Protein AF-A0A3D5S3V0-F1 (afdb_monomer_lite)

Sequence (157 aa):
MKKYLLTIAALLAISLCFAQDGQFQIEKKGIFKKTIIKSCGFELSHQQFIEFISNDPLMDNYTKPLAGIFITNSLLNATGTVLSTWPLWQLQFDKEPNLNLTYVGVGIVVTSIVLNKIFINKAVKAARYYNNGYQEPQKVGLQLQPASSGVGIALVF

Foldseek 3Di:
DVVVVVVVVVVVVVVVLVVPDQAWDWAQDDPVRDTFIDRSPDTDDLVRLLVVLVVPPLLPVLNVVLVVLVVLLVVLLVQLVCQLCVQVVCVVVVHHRDVVSNVVSVVSNVVSVVSVVVSSVSSVQSSVCVNVVNDRPQPQDFDFDQDPVGTDTDGDD

Structure (mmCIF, N/CA/C/O backbone):
data_AF-A0A3D5S3V0-F1
#
_entry.id   AF-A0A3D5S3V0-F1
#
loop_
_atom_site.group_PDB
_atom_site.id
_atom_site.type_symbol
_atom_site.label_atom_id
_atom_site.label_alt_id
_atom_site.label_comp_id
_atom_site.label_asym_id
_atom_site.label_entity_id
_atom_site.label_seq_id
_atom_site.pdbx_PDB_ins_code
_atom_site.Cartn_x
_atom_site.Cartn_y
_atom_site.Cartn_z
_atom_site.occupancy
_atom_site.B_iso_or_equiv
_atom_site.auth_seq_id
_atom_site.auth_comp_id
_atom_site.auth_asym_id
_atom_site.auth_atom_id
_atom_site.pdbx_PDB_model_num
ATOM 1 N N . MET A 1 1 ? 23.157 -13.387 38.321 1.00 51.06 1 MET A N 1
ATOM 2 C CA . MET A 1 1 ? 21.806 -12.811 38.533 1.00 51.06 1 MET A CA 1
ATOM 3 C C . MET A 1 1 ? 21.425 -11.725 37.520 1.00 51.06 1 MET A C 1
ATOM 5 O O . MET A 1 1 ? 20.361 -11.843 36.936 1.00 51.06 1 MET A O 1
ATOM 9 N N . LYS A 1 2 ? 22.279 -10.733 37.208 1.00 51.06 2 LYS A N 1
ATOM 10 C CA . LYS A 1 2 ? 21.950 -9.650 36.245 1.00 51.06 2 LYS A CA 1
ATOM 11 C C . LYS A 1 2 ? 21.548 -10.098 34.821 1.00 51.06 2 LYS A C 1
ATOM 13 O O . LYS A 1 2 ? 20.742 -9.427 34.194 1.00 51.06 2 LYS A O 1
ATOM 18 N N . LYS A 1 3 ? 22.061 -11.232 34.317 1.00 53.19 3 LYS A N 1
ATOM 19 C CA . LYS A 1 3 ? 21.764 -11.720 32.952 1.00 53.19 3 LYS A CA 1
ATOM 20 C C . LYS A 1 3 ? 20.329 -12.243 32.771 1.00 53.19 3 LYS A C 1
ATOM 22 O O . LYS A 1 3 ? 19.767 -12.055 31.702 1.00 53.19 3 LYS A O 1
ATOM 27 N N . TYR A 1 4 ? 19.735 -12.823 33.817 1.00 58.59 4 TYR A N 1
ATOM 28 C CA . TYR A 1 4 ? 18.353 -13.328 33.793 1.00 58.59 4 TYR A CA 1
ATOM 29 C C . TYR A 1 4 ? 17.319 -12.202 33.917 1.00 58.59 4 TYR A C 1
ATOM 31 O O . TYR A 1 4 ? 16.248 -12.263 33.327 1.00 58.59 4 TYR A O 1
ATOM 39 N N . LEU A 1 5 ? 17.676 -11.127 34.625 1.00 57.09 5 LEU A N 1
ATOM 40 C CA . LEU A 1 5 ? 16.843 -9.930 34.765 1.00 57.09 5 LEU A CA 1
ATOM 41 C C . LEU A 1 5 ? 16.608 -9.237 33.412 1.00 57.09 5 LEU A C 1
ATOM 43 O O . LEU A 1 5 ? 15.515 -8.755 33.141 1.00 57.09 5 LEU A O 1
ATOM 47 N N . LEU A 1 6 ? 17.616 -9.259 32.536 1.00 59.97 6 LEU A N 1
ATOM 48 C CA . LEU A 1 6 ? 17.552 -8.681 31.192 1.00 59.97 6 LEU A CA 1
ATOM 49 C C . LEU A 1 6 ? 16.684 -9.519 30.237 1.00 59.97 6 LEU A C 1
ATOM 51 O O . LEU A 1 6 ? 15.944 -8.964 29.431 1.00 59.97 6 LEU A O 1
ATOM 55 N N . THR A 1 7 ? 16.719 -10.849 30.362 1.00 63.12 7 THR A N 1
ATOM 56 C CA . THR A 1 7 ? 15.885 -11.761 29.557 1.00 63.12 7 THR A CA 1
ATOM 57 C C . THR A 1 7 ? 14.420 -11.712 29.980 1.00 63.12 7 THR A C 1
ATOM 59 O O . THR A 1 7 ? 13.538 -11.684 29.126 1.00 63.12 7 THR A O 1
ATOM 62 N N . ILE A 1 8 ? 14.152 -11.628 31.286 1.00 64.94 8 ILE A N 1
ATOM 63 C CA . ILE A 1 8 ? 12.790 -11.487 31.818 1.00 64.94 8 ILE A CA 1
ATOM 64 C C . ILE A 1 8 ? 12.201 -10.121 31.442 1.00 64.94 8 ILE A C 1
ATOM 66 O O . ILE A 1 8 ? 11.054 -10.063 31.014 1.00 64.94 8 ILE A O 1
ATOM 70 N N . ALA A 1 9 ? 12.986 -9.038 31.512 1.00 60.03 9 ALA A N 1
ATOM 71 C CA . ALA A 1 9 ? 12.546 -7.714 31.070 1.00 60.03 9 ALA A CA 1
ATOM 72 C C . ALA A 1 9 ? 12.237 -7.665 29.562 1.00 60.03 9 ALA A C 1
ATOM 74 O O . ALA A 1 9 ? 11.263 -7.032 29.163 1.00 60.03 9 ALA A O 1
ATOM 75 N N . ALA A 1 10 ? 13.015 -8.367 28.730 1.00 58.97 10 ALA A N 1
ATOM 76 C CA . ALA A 1 10 ? 12.747 -8.473 27.295 1.00 58.97 10 ALA A CA 1
ATOM 77 C C . ALA A 1 10 ? 11.453 -9.254 26.999 1.00 58.97 10 ALA A C 1
ATOM 79 O O . ALA A 1 10 ? 10.654 -8.816 26.175 1.00 58.97 10 ALA A O 1
ATOM 80 N N . LEU A 1 11 ? 11.198 -10.362 27.707 1.00 55.91 11 LEU A N 1
ATOM 81 C CA . LEU A 1 11 ? 9.942 -11.116 27.586 1.00 55.91 11 LEU A CA 1
ATOM 82 C C . LEU A 1 11 ? 8.725 -10.311 28.073 1.00 55.91 11 LEU A C 1
ATOM 84 O O . LEU A 1 11 ? 7.679 -10.328 27.425 1.00 55.91 11 LEU A O 1
ATOM 88 N N . LEU A 1 12 ? 8.872 -9.555 29.166 1.00 57.22 12 LEU A N 1
ATOM 89 C CA . LEU A 1 12 ? 7.823 -8.670 29.680 1.00 57.22 12 LEU A CA 1
ATOM 90 C C . LEU A 1 12 ? 7.521 -7.512 28.720 1.00 57.22 12 LEU A C 1
ATOM 92 O O . LEU A 1 12 ? 6.352 -7.216 28.479 1.00 57.22 12 LEU A O 1
ATOM 96 N N . ALA A 1 13 ? 8.541 -6.907 28.107 1.00 56.47 13 ALA A N 1
ATOM 97 C CA . ALA A 1 13 ? 8.356 -5.850 27.112 1.00 56.47 13 ALA A CA 1
ATOM 98 C C . ALA A 1 13 ? 7.588 -6.338 25.870 1.00 56.47 13 ALA A C 1
ATOM 100 O O . ALA A 1 13 ? 6.739 -5.613 25.353 1.00 56.47 13 ALA A O 1
ATOM 101 N N . ILE A 1 14 ? 7.823 -7.581 25.431 1.00 56.34 14 ILE A N 1
ATOM 102 C CA . ILE A 1 14 ? 7.077 -8.190 24.320 1.00 56.34 14 ILE A CA 1
ATOM 103 C C . ILE A 1 14 ? 5.614 -8.431 24.727 1.00 56.34 14 ILE A C 1
ATOM 105 O O . ILE A 1 14 ? 4.712 -8.113 23.956 1.00 56.34 14 ILE A O 1
ATOM 109 N N . SER A 1 15 ? 5.355 -8.906 25.953 1.00 54.22 15 SER A N 1
ATOM 110 C CA . SER A 1 15 ? 3.985 -9.138 26.446 1.00 54.22 15 SER A CA 1
ATOM 111 C C . SER A 1 15 ? 3.156 -7.856 26.616 1.00 54.22 15 SER A C 1
ATOM 113 O O . SER A 1 15 ? 1.953 -7.869 26.371 1.00 54.22 15 SER A O 1
ATOM 115 N N . LEU A 1 16 ? 3.792 -6.726 26.948 1.00 52.00 16 LEU A N 1
ATOM 116 C CA . LEU A 1 16 ? 3.119 -5.425 27.054 1.00 52.00 16 LEU A CA 1
ATOM 117 C C . LEU A 1 16 ? 2.671 -4.877 25.688 1.00 52.00 16 LEU A C 1
ATOM 119 O O . LEU A 1 16 ? 1.676 -4.162 25.620 1.00 52.00 16 LEU A O 1
ATOM 123 N N . CYS A 1 17 ? 3.340 -5.267 24.598 1.00 49.25 17 CYS A N 1
ATOM 124 C CA . CYS A 1 17 ? 2.925 -4.937 23.231 1.00 49.25 17 CYS A CA 1
ATOM 125 C C . CYS A 1 17 ? 1.641 -5.670 22.804 1.00 49.25 17 CYS A C 1
ATOM 127 O O . CYS A 1 17 ? 0.885 -5.142 21.996 1.00 49.25 17 CYS A O 1
ATOM 129 N N . PHE A 1 18 ? 1.375 -6.853 23.371 1.00 52.94 18 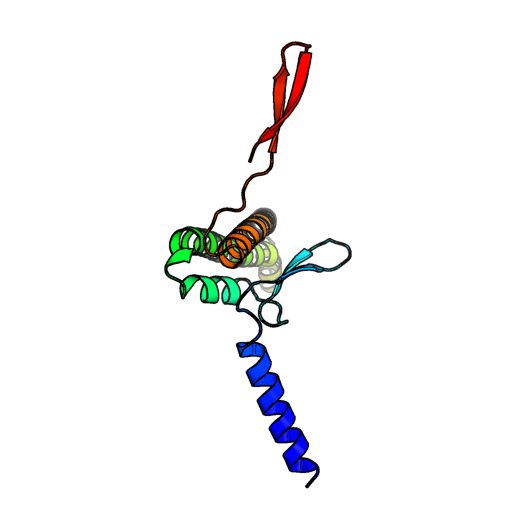PHE A N 1
ATOM 130 C CA . PHE A 1 18 ? 0.116 -7.586 23.178 1.00 52.94 18 PHE A CA 1
ATOM 131 C C . PHE A 1 18 ? -1.017 -7.092 24.095 1.00 52.94 18 PHE A C 1
ATOM 133 O O . PHE A 1 18 ? -2.175 -7.420 23.854 1.00 52.94 18 PHE A O 1
ATOM 140 N N . ALA A 1 19 ? -0.696 -6.315 25.137 1.00 43.59 19 ALA A N 1
ATOM 141 C CA . ALA A 1 19 ? -1.662 -5.764 26.090 1.00 43.59 19 ALA A CA 1
ATOM 142 C C . ALA A 1 19 ? -2.049 -4.301 25.796 1.00 43.59 19 ALA A C 1
ATOM 144 O O . ALA A 1 19 ? -3.116 -3.859 26.217 1.00 43.59 19 ALA A O 1
ATOM 145 N N . GLN A 1 20 ? -1.211 -3.543 25.078 1.00 46.56 20 GLN A N 1
ATOM 146 C CA . GLN A 1 20 ? -1.572 -2.222 24.560 1.00 46.56 20 GLN A CA 1
ATOM 147 C C . GLN A 1 20 ? -2.337 -2.376 23.244 1.00 46.56 20 GLN A C 1
ATOM 149 O O . GLN A 1 20 ? -1.723 -2.520 22.193 1.00 46.56 20 GLN A O 1
ATOM 154 N N . ASP A 1 21 ? -3.666 -2.377 23.373 1.00 53.91 21 ASP A N 1
ATOM 155 C CA . ASP A 1 21 ? -4.707 -2.108 22.375 1.00 53.91 21 ASP A CA 1
ATOM 156 C C . ASP A 1 21 ? -4.320 -2.319 20.906 1.00 53.91 21 ASP A C 1
ATOM 158 O O . ASP A 1 21 ? -3.537 -1.562 20.334 1.00 53.91 21 ASP A O 1
ATOM 162 N N . GLY A 1 22 ? -4.991 -3.266 20.243 1.00 60.97 22 GLY A N 1
ATOM 163 C CA . GLY A 1 22 ? -4.871 -3.538 18.804 1.00 60.97 22 GLY A CA 1
ATOM 164 C C . GLY A 1 22 ? -5.285 -2.385 17.876 1.00 60.97 22 GLY A C 1
ATOM 165 O O . GLY A 1 22 ? -5.588 -2.629 16.715 1.00 60.97 22 GLY A O 1
ATOM 166 N N . GLN A 1 23 ? -5.337 -1.147 18.367 1.00 75.31 23 GLN A N 1
ATOM 167 C CA . GLN A 1 23 ? -5.675 0.049 17.616 1.00 75.31 23 GLN A CA 1
ATOM 168 C C . GLN A 1 23 ? -4.507 0.528 16.747 1.00 75.31 23 GLN A C 1
ATOM 170 O O . GLN A 1 23 ? -3.341 0.572 17.148 1.00 75.31 23 GLN A O 1
ATOM 175 N N . PHE A 1 24 ? -4.843 0.986 15.548 1.00 84.88 24 PHE A N 1
ATOM 176 C CA . PHE A 1 24 ? -3.898 1.598 14.630 1.00 84.88 24 PHE A CA 1
ATOM 177 C C . PHE A 1 24 ? -3.546 3.028 15.042 1.00 84.88 24 PHE A C 1
ATOM 179 O O . PHE A 1 24 ? -4.422 3.837 15.342 1.00 84.88 24 PHE A O 1
ATOM 186 N N . GLN A 1 25 ? -2.277 3.406 14.934 1.00 84.56 25 GLN A N 1
ATOM 187 C CA . GLN A 1 25 ? -1.849 4.799 15.064 1.00 84.56 25 GLN A CA 1
ATOM 188 C C . GLN A 1 25 ? -1.632 5.400 13.674 1.00 84.56 25 GLN A C 1
ATOM 190 O O . GLN A 1 25 ? -0.868 4.874 12.865 1.00 84.56 25 GLN A O 1
ATOM 195 N N . ILE A 1 26 ? -2.314 6.508 13.384 1.00 86.31 26 ILE A N 1
ATOM 196 C CA . ILE A 1 26 ? -2.192 7.220 12.107 1.00 86.31 26 ILE A CA 1
ATOM 197 C C . ILE A 1 26 ? -1.305 8.441 12.328 1.00 86.31 26 ILE A C 1
ATOM 199 O O . ILE A 1 26 ? -1.725 9.419 12.944 1.00 86.31 26 ILE A O 1
ATOM 203 N N . GLU A 1 27 ? -0.092 8.411 11.787 1.00 85.31 27 GLU A N 1
ATOM 204 C CA . GLU A 1 27 ? 0.867 9.509 11.910 1.00 85.31 27 GLU A CA 1
ATOM 205 C C . GLU A 1 27 ? 1.157 10.152 10.552 1.00 85.31 27 GLU A C 1
ATOM 207 O O . GLU A 1 27 ? 1.066 9.524 9.497 1.00 85.31 27 GLU A O 1
ATOM 212 N N . LYS A 1 28 ? 1.550 11.428 10.572 1.00 82.38 28 LYS A N 1
ATOM 213 C CA . LYS A 1 28 ? 2.093 12.124 9.401 1.00 82.38 28 LYS A CA 1
ATOM 214 C C . LYS A 1 28 ? 3.588 12.312 9.606 1.00 82.38 28 LYS A C 1
ATOM 216 O O . LYS A 1 28 ? 3.995 13.056 10.492 1.00 82.38 28 LYS A O 1
ATOM 221 N N . LYS A 1 29 ? 4.399 11.656 8.780 1.00 78.12 29 LYS A N 1
ATOM 222 C CA . LYS A 1 29 ? 5.861 11.671 8.871 1.00 78.12 29 LYS A CA 1
ATOM 223 C C . LYS A 1 29 ? 6.481 12.492 7.739 1.00 78.12 29 LYS A C 1
ATOM 225 O O . LYS A 1 29 ? 6.056 12.418 6.583 1.00 78.12 29 LYS A O 1
ATOM 230 N N . GLY A 1 30 ? 7.528 13.240 8.085 1.00 70.44 30 GLY A N 1
ATOM 231 C CA . GLY A 1 30 ? 8.366 13.989 7.149 1.00 70.44 30 GLY A CA 1
ATOM 232 C C . GLY A 1 30 ? 7.765 15.301 6.634 1.00 70.44 30 GLY A C 1
ATOM 233 O O . GLY A 1 30 ? 6.600 15.627 6.862 1.00 70.44 30 GLY A O 1
ATOM 234 N N . ILE A 1 31 ? 8.591 16.042 5.891 1.00 65.62 31 ILE A N 1
ATOM 235 C CA . ILE A 1 31 ? 8.289 17.385 5.361 1.00 65.62 31 ILE A CA 1
ATOM 236 C C . ILE A 1 31 ? 7.110 17.341 4.368 1.00 65.62 31 ILE A C 1
ATOM 238 O O . ILE A 1 31 ? 6.307 18.266 4.294 1.00 65.62 31 ILE A O 1
ATOM 242 N N . PHE A 1 32 ? 6.928 16.208 3.683 1.00 68.00 32 PHE A N 1
ATOM 243 C CA . PHE A 1 32 ? 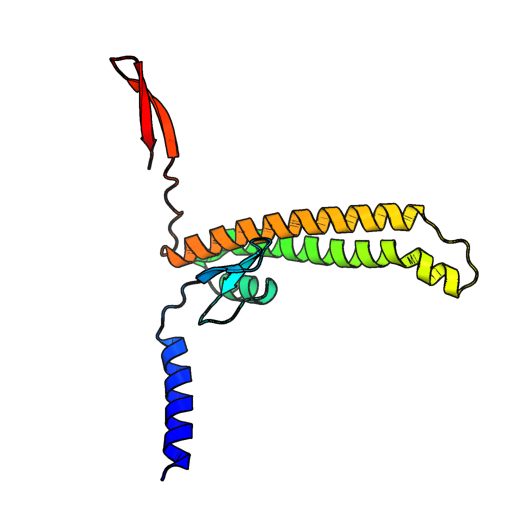5.832 15.973 2.737 1.00 68.00 32 PHE A CA 1
ATOM 244 C C . PHE A 1 32 ? 4.558 15.389 3.372 1.00 68.00 32 PHE A C 1
ATOM 246 O O . PHE A 1 32 ? 3.651 14.982 2.647 1.00 68.00 32 PHE A O 1
ATOM 253 N N . LYS A 1 33 ? 4.467 15.335 4.712 1.00 74.81 33 LYS A N 1
ATOM 254 C CA . LYS A 1 33 ? 3.292 14.840 5.458 1.00 74.81 33 LYS A CA 1
ATOM 255 C C . LYS A 1 33 ? 2.808 13.462 4.970 1.00 74.81 33 LYS A C 1
ATOM 257 O O . LYS A 1 33 ? 1.601 13.237 4.836 1.00 74.81 33 LYS A O 1
ATOM 262 N N . LYS A 1 34 ? 3.737 12.536 4.699 1.00 79.88 34 LYS A N 1
ATOM 263 C CA . LYS A 1 34 ? 3.396 11.163 4.297 1.00 79.88 34 LYS A CA 1
ATOM 264 C C . LYS A 1 34 ? 2.611 10.523 5.437 1.00 79.88 34 LYS A C 1
ATOM 266 O O . LYS A 1 34 ? 3.082 10.504 6.570 1.00 79.88 34 LYS A O 1
ATOM 271 N N . THR A 1 35 ? 1.411 10.035 5.144 1.00 84.00 35 THR A N 1
ATOM 272 C CA . THR A 1 35 ? 0.597 9.360 6.159 1.00 84.00 35 THR A CA 1
ATOM 273 C C . THR A 1 35 ? 1.083 7.922 6.298 1.00 84.00 35 THR A C 1
ATOM 275 O O . THR A 1 35 ? 1.219 7.228 5.290 1.00 84.00 35 THR A O 1
ATOM 278 N N . ILE A 1 36 ? 1.371 7.508 7.527 1.00 84.50 36 ILE A N 1
ATOM 279 C CA . ILE A 1 36 ? 1.810 6.162 7.892 1.00 84.50 36 ILE A CA 1
ATOM 280 C C . ILE A 1 36 ? 0.820 5.567 8.890 1.00 84.50 36 ILE A C 1
ATOM 282 O O . ILE A 1 36 ? 0.238 6.287 9.704 1.00 84.50 36 ILE A O 1
ATOM 286 N N . ILE A 1 37 ? 0.623 4.256 8.800 1.00 84.94 37 ILE A N 1
ATOM 287 C CA . ILE A 1 37 ? -0.215 3.494 9.722 1.00 84.94 37 ILE A CA 1
ATOM 288 C C . ILE A 1 37 ? 0.726 2.625 10.543 1.00 84.94 37 ILE A C 1
ATOM 290 O O . ILE A 1 37 ? 1.554 1.913 9.974 1.00 84.94 37 ILE A O 1
ATOM 294 N N . LYS A 1 38 ? 0.626 2.703 11.867 1.00 87.06 38 LYS A N 1
ATOM 295 C CA . LYS A 1 38 ? 1.385 1.856 12.780 1.00 87.06 38 LYS A CA 1
ATOM 296 C C . LYS A 1 38 ? 0.468 0.937 13.569 1.00 87.06 38 LYS A C 1
ATOM 298 O O . LYS A 1 38 ? -0.652 1.322 13.891 1.00 87.06 38 LYS A O 1
ATOM 303 N N . SER A 1 39 ? 0.985 -0.228 13.932 1.00 79.00 39 SER A N 1
ATOM 304 C CA . SER A 1 39 ? 0.406 -1.109 14.948 1.00 79.00 39 SER A CA 1
ATOM 305 C C . SER A 1 39 ? 1.497 -1.465 15.947 1.00 79.00 39 SER A C 1
ATOM 307 O O . SER A 1 39 ? 2.621 -1.761 15.538 1.00 79.00 39 SER A O 1
ATOM 309 N N . CYS A 1 40 ? 1.200 -1.383 17.246 1.00 77.00 40 CYS A N 1
ATOM 310 C CA . CYS A 1 40 ? 2.157 -1.689 18.319 1.00 77.00 40 CYS A CA 1
ATOM 311 C C . CYS A 1 40 ? 3.511 -0.947 18.176 1.00 77.00 40 CYS A C 1
ATOM 313 O O . CYS A 1 40 ? 4.571 -1.488 18.473 1.00 77.00 40 CYS A O 1
ATOM 315 N N . GLY A 1 41 ? 3.495 0.289 17.657 1.00 74.88 41 GLY A N 1
ATOM 316 C CA . GLY A 1 41 ? 4.699 1.105 17.435 1.00 74.88 41 GLY A CA 1
ATOM 317 C C . GLY A 1 41 ? 5.471 0.835 16.132 1.00 74.88 41 GLY A C 1
ATOM 318 O O . GLY A 1 41 ? 6.375 1.607 15.806 1.00 74.88 41 GLY A O 1
ATOM 319 N N . PHE A 1 42 ? 5.097 -0.178 15.344 1.00 79.81 42 PHE A N 1
ATOM 320 C CA . PHE A 1 42 ? 5.741 -0.512 14.068 1.00 79.81 42 PHE A CA 1
ATOM 321 C C . PHE A 1 42 ? 4.965 0.036 12.871 1.00 79.81 42 PHE A C 1
ATOM 323 O O . PHE A 1 42 ? 3.745 -0.089 12.817 1.00 79.81 42 PHE A O 1
ATOM 330 N N . GLU A 1 43 ? 5.669 0.628 11.899 1.00 84.75 43 GLU A N 1
ATOM 331 C CA . GLU A 1 43 ? 5.082 1.060 10.622 1.00 84.75 43 GLU A CA 1
ATOM 332 C C . GLU A 1 43 ? 4.661 -0.166 9.808 1.00 84.75 43 GLU A C 1
ATOM 334 O O . GLU A 1 43 ? 5.483 -1.026 9.496 1.00 84.75 43 GLU A O 1
ATOM 339 N N . LEU A 1 44 ? 3.375 -0.235 9.469 1.00 85.50 44 LEU A N 1
ATOM 340 C CA . LEU A 1 44 ? 2.827 -1.298 8.644 1.00 85.50 44 LEU A CA 1
ATOM 341 C C . LEU A 1 44 ? 3.024 -0.963 7.169 1.00 85.50 44 LEU A C 1
ATOM 343 O O . LEU A 1 44 ? 2.621 0.100 6.685 1.00 85.50 44 LEU A O 1
ATOM 347 N N . SER A 1 45 ? 3.593 -1.911 6.429 1.00 89.56 45 SER A N 1
ATOM 348 C CA . SER A 1 45 ? 3.523 -1.887 4.969 1.00 89.56 45 SER A CA 1
ATOM 349 C C . SER A 1 45 ? 2.076 -2.073 4.497 1.00 89.56 45 SER A C 1
ATOM 351 O O . SER A 1 45 ? 1.226 -2.588 5.224 1.00 89.56 45 SER A O 1
ATOM 353 N N . HIS A 1 46 ? 1.783 -1.696 3.248 1.00 89.38 46 HIS A N 1
ATOM 354 C CA . HIS A 1 46 ? 0.447 -1.895 2.674 1.00 89.38 46 HIS A CA 1
ATOM 355 C C . HIS A 1 46 ? 0.006 -3.361 2.718 1.00 89.38 46 HIS A C 1
ATOM 357 O O . HIS A 1 46 ? -1.154 -3.632 3.012 1.00 89.38 46 HIS A O 1
ATOM 363 N N . GLN A 1 47 ? 0.933 -4.289 2.466 1.00 90.00 47 GLN A N 1
ATOM 364 C CA . GLN A 1 47 ? 0.657 -5.721 2.496 1.00 90.00 47 GLN A CA 1
ATOM 365 C C . GLN A 1 47 ? 0.331 -6.195 3.914 1.00 90.00 47 GLN A C 1
ATOM 367 O O . GLN A 1 47 ? -0.704 -6.819 4.106 1.00 90.00 47 GLN A O 1
ATOM 372 N N . GLN A 1 48 ? 1.146 -5.821 4.905 1.00 90.19 48 GLN A N 1
ATOM 373 C CA . GLN A 1 48 ? 0.897 -6.167 6.310 1.00 90.19 48 GLN A CA 1
ATOM 374 C C . GLN A 1 48 ? -0.413 -5.565 6.825 1.00 90.19 48 GLN A C 1
ATOM 376 O O . GLN A 1 48 ? -1.130 -6.203 7.587 1.00 90.19 48 GLN A O 1
ATOM 381 N N . PHE A 1 49 ? -0.745 -4.344 6.396 1.00 90.38 49 PHE A N 1
ATOM 382 C CA . PHE A 1 49 ? -2.014 -3.718 6.747 1.00 90.38 49 PHE A CA 1
ATOM 383 C C . PHE A 1 49 ? -3.205 -4.481 6.157 1.00 90.38 49 PHE A C 1
ATOM 385 O O . PHE A 1 49 ? -4.144 -4.769 6.892 1.00 90.38 49 PHE A O 1
ATOM 392 N N . ILE A 1 50 ? -3.164 -4.832 4.862 1.00 91.88 50 ILE A N 1
ATOM 393 C CA . ILE A 1 50 ? -4.217 -5.633 4.211 1.00 91.88 50 ILE A CA 1
ATOM 394 C C . ILE A 1 50 ? -4.352 -6.993 4.889 1.00 91.88 50 ILE A C 1
ATOM 396 O O . ILE A 1 50 ? -5.466 -7.414 5.175 1.00 91.88 50 ILE A O 1
ATOM 400 N N . GLU A 1 51 ? -3.233 -7.665 5.147 1.00 90.50 51 GLU A N 1
ATOM 401 C CA . GLU A 1 51 ? -3.210 -8.973 5.795 1.00 90.50 51 GLU A CA 1
ATOM 402 C C . GLU A 1 51 ? -3.853 -8.906 7.183 1.00 90.50 51 GLU A C 1
ATOM 404 O O . GLU A 1 51 ? -4.744 -9.699 7.483 1.00 90.50 51 GLU A O 1
ATOM 409 N N . PHE A 1 52 ? -3.503 -7.895 7.983 1.00 89.00 52 PHE A N 1
ATOM 410 C CA . PHE A 1 52 ? -4.120 -7.670 9.287 1.00 89.00 52 PHE A CA 1
ATOM 411 C C . PHE A 1 52 ? -5.643 -7.528 9.183 1.00 89.00 52 PHE A C 1
ATOM 413 O O . PHE A 1 52 ? -6.367 -8.286 9.821 1.00 89.00 52 PHE A O 1
ATOM 420 N N . ILE A 1 53 ? -6.141 -6.602 8.352 1.00 90.50 53 ILE A N 1
ATOM 421 C CA . ILE A 1 53 ? -7.592 -6.368 8.233 1.00 90.50 53 ILE A CA 1
ATOM 422 C C . ILE A 1 53 ? -8.320 -7.516 7.519 1.00 90.50 53 ILE A C 1
ATOM 424 O O . ILE A 1 53 ? -9.532 -7.637 7.637 1.00 90.50 53 ILE A O 1
ATOM 428 N N . SER A 1 54 ? -7.612 -8.365 6.770 1.00 89.75 54 SER A N 1
ATOM 429 C CA . SER A 1 54 ? -8.206 -9.538 6.119 1.00 89.75 54 SER A CA 1
ATOM 430 C C . SER A 1 54 ? -8.521 -10.672 7.087 1.00 89.75 54 SER A C 1
ATOM 432 O O . SER A 1 54 ? -9.423 -11.461 6.820 1.00 89.75 54 SER A O 1
ATOM 434 N N . ASN A 1 55 ? -7.821 -10.722 8.221 1.00 89.00 55 ASN A N 1
ATOM 435 C CA . ASN A 1 55 ? -8.077 -11.693 9.281 1.00 89.00 55 ASN A CA 1
ATOM 436 C C . ASN A 1 55 ? -9.276 -11.307 10.164 1.00 89.00 55 ASN A C 1
ATOM 438 O O . ASN A 1 55 ? -9.668 -12.080 11.036 1.00 89.00 55 ASN A O 1
ATOM 442 N N . ASP A 1 56 ? -9.863 -10.131 9.938 1.00 87.25 56 ASP A N 1
ATOM 443 C CA . ASP A 1 56 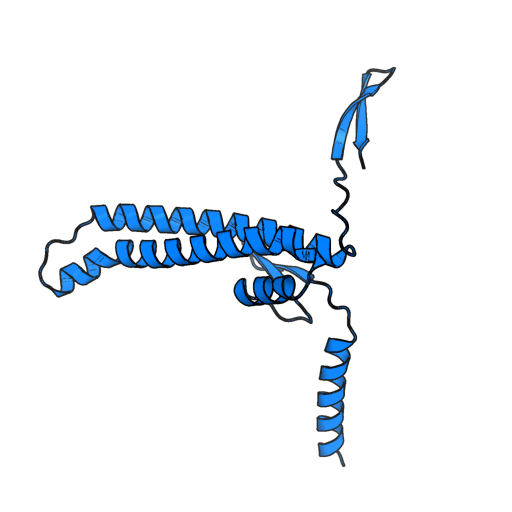? -11.003 -9.617 10.681 1.00 87.25 56 ASP A CA 1
ATOM 444 C C . ASP A 1 56 ? -12.286 -9.648 9.821 1.00 87.25 56 ASP A C 1
ATOM 446 O O . ASP A 1 56 ? -12.390 -8.918 8.826 1.00 87.25 56 ASP A O 1
ATOM 450 N N . PRO A 1 57 ? -13.297 -10.460 10.187 1.00 87.12 57 PRO A N 1
ATOM 451 C CA . PRO A 1 57 ? -14.524 -10.592 9.404 1.00 87.12 57 PRO A CA 1
ATOM 452 C C . PRO A 1 57 ? -15.353 -9.300 9.342 1.00 87.12 57 PRO A C 1
ATOM 454 O O . PRO A 1 57 ? -16.116 -9.114 8.393 1.00 87.12 57 PRO A O 1
ATOM 457 N N . LEU A 1 58 ? -15.205 -8.386 10.307 1.00 87.44 58 LEU A N 1
ATOM 458 C CA . LEU A 1 58 ? -15.941 -7.116 10.333 1.00 87.44 58 LEU A CA 1
ATOM 459 C C . LEU A 1 58 ? -15.338 -6.069 9.383 1.00 87.44 58 LEU A C 1
ATOM 461 O O . LEU A 1 58 ? -15.953 -5.035 9.115 1.00 87.44 58 LEU A O 1
ATOM 465 N N . MET A 1 59 ? -14.166 -6.354 8.811 1.00 90.19 59 MET A N 1
ATOM 466 C CA . MET A 1 59 ? -13.443 -5.473 7.895 1.00 90.19 59 MET A CA 1
ATOM 467 C C . MET A 1 59 ? -13.604 -5.851 6.417 1.00 90.19 59 MET A C 1
ATOM 469 O O . MET A 1 59 ? -13.045 -5.166 5.560 1.00 90.19 59 MET A O 1
ATOM 473 N N . ASP A 1 60 ? -14.387 -6.879 6.071 1.00 88.94 60 ASP A N 1
ATOM 474 C CA . ASP A 1 60 ? -14.471 -7.412 4.696 1.00 88.94 60 ASP A CA 1
ATOM 475 C C . ASP A 1 60 ? -14.853 -6.341 3.646 1.00 88.94 60 ASP A C 1
ATOM 477 O O . ASP A 1 60 ? -14.283 -6.280 2.549 1.00 88.94 60 ASP A O 1
ATOM 481 N N . ASN A 1 61 ? -15.731 -5.403 4.027 1.00 86.69 61 ASN A N 1
ATOM 482 C CA . ASN A 1 61 ? -16.142 -4.258 3.200 1.00 86.69 61 ASN A CA 1
ATOM 483 C C . ASN A 1 61 ? -14.993 -3.282 2.876 1.00 86.69 61 ASN A C 1
ATOM 485 O O . ASN A 1 61 ? -15.054 -2.548 1.886 1.00 86.69 61 ASN A O 1
ATOM 489 N N . TYR A 1 62 ? -13.939 -3.273 3.690 1.00 88.62 62 TYR A N 1
ATOM 490 C CA . TYR A 1 62 ? -12.736 -2.461 3.514 1.00 88.62 62 TYR A CA 1
ATOM 491 C C . TYR A 1 62 ? -11.589 -3.250 2.879 1.00 88.62 62 TYR A C 1
ATOM 493 O O . TYR A 1 62 ? -10.867 -2.706 2.037 1.00 88.62 62 TYR A O 1
ATOM 501 N 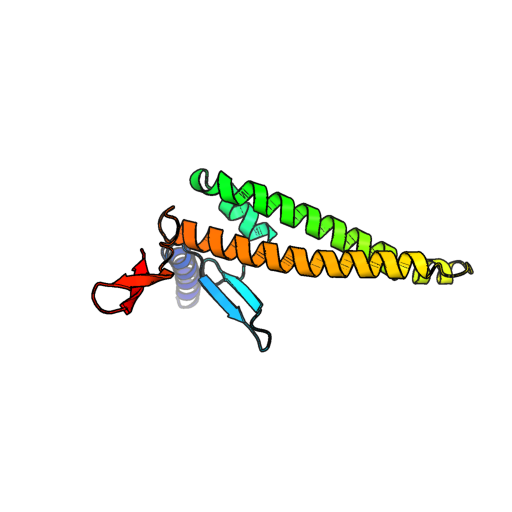N . THR A 1 63 ? -11.447 -4.527 3.228 1.00 90.44 63 THR A N 1
ATOM 502 C CA . THR A 1 63 ? -10.352 -5.397 2.787 1.00 90.44 63 THR A CA 1
ATOM 503 C C . THR A 1 63 ? -10.356 -5.604 1.277 1.00 90.44 63 THR A C 1
ATOM 505 O O . THR A 1 63 ? -9.358 -5.309 0.617 1.00 90.44 63 THR A O 1
ATOM 508 N N . LYS A 1 64 ? -11.481 -6.034 0.692 1.00 89.56 64 LYS A N 1
ATOM 509 C CA . LYS A 1 64 ? -11.601 -6.288 -0.758 1.00 89.56 64 LYS A CA 1
ATOM 510 C C . LYS A 1 64 ? -11.207 -5.085 -1.628 1.00 89.56 64 LYS A C 1
ATOM 512 O O . LYS A 1 64 ? -10.338 -5.238 -2.493 1.00 89.56 64 LYS A O 1
ATOM 517 N N . PRO A 1 65 ? -11.778 -3.878 -1.431 1.00 90.69 65 PRO A N 1
ATOM 518 C CA . PRO A 1 65 ? -11.409 -2.730 -2.253 1.00 90.69 65 PRO A CA 1
ATOM 519 C C . PRO A 1 65 ? -9.962 -2.278 -2.020 1.00 90.69 65 PRO A C 1
ATOM 521 O O . PRO A 1 65 ? -9.325 -1.805 -2.961 1.00 90.69 65 PRO A O 1
ATOM 524 N N . LEU A 1 66 ? -9.421 -2.419 -0.804 1.00 92.31 66 LEU A N 1
ATOM 525 C CA . LEU A 1 66 ? -8.016 -2.107 -0.531 1.00 92.31 66 LEU A CA 1
ATOM 526 C C . LEU A 1 66 ? -7.070 -3.076 -1.241 1.00 92.31 66 LEU A C 1
ATOM 528 O O . LEU A 1 66 ? -6.145 -2.624 -1.916 1.00 92.31 66 LEU A O 1
ATOM 532 N N . ALA A 1 67 ? -7.334 -4.379 -1.152 1.00 92.31 67 ALA A N 1
ATOM 533 C CA . ALA A 1 67 ? -6.565 -5.406 -1.844 1.00 92.31 67 ALA A CA 1
ATOM 534 C C . ALA A 1 67 ? -6.586 -5.192 -3.365 1.00 92.31 67 ALA A C 1
ATOM 536 O O . ALA A 1 67 ? -5.534 -5.205 -4.002 1.00 92.31 67 ALA A O 1
ATOM 537 N N . GLY A 1 68 ? -7.755 -4.892 -3.943 1.00 91.94 68 GLY A N 1
ATOM 538 C CA . GLY A 1 68 ? -7.884 -4.599 -5.373 1.00 91.94 68 GLY A CA 1
ATOM 539 C C . GLY A 1 68 ? -7.041 -3.398 -5.817 1.00 91.94 68 GLY A C 1
ATOM 540 O O . GLY A 1 68 ? -6.323 -3.477 -6.818 1.00 91.94 68 GLY A O 1
ATOM 541 N N . ILE A 1 69 ? -7.061 -2.302 -5.050 1.00 92.69 69 ILE A N 1
ATOM 542 C CA . ILE A 1 69 ? -6.222 -1.126 -5.331 1.00 92.69 69 ILE A CA 1
ATOM 543 C C . ILE A 1 69 ? -4.740 -1.476 -5.196 1.00 92.69 69 ILE A C 1
ATOM 545 O O . ILE A 1 69 ? -3.951 -1.072 -6.045 1.00 92.69 69 ILE A O 1
ATOM 549 N N . PHE A 1 70 ? -4.352 -2.227 -4.166 1.00 92.69 70 PHE A N 1
ATOM 550 C CA . PHE A 1 70 ? -2.961 -2.622 -3.948 1.00 92.69 70 PHE A CA 1
ATOM 551 C C . PHE A 1 70 ? -2.413 -3.497 -5.079 1.00 92.69 70 PHE A C 1
ATOM 553 O O . PHE A 1 70 ? -1.324 -3.216 -5.584 1.00 92.69 70 PHE A O 1
ATOM 560 N N . ILE A 1 71 ? -3.170 -4.505 -5.518 1.00 93.88 71 ILE A N 1
ATOM 561 C CA . ILE A 1 71 ? -2.786 -5.385 -6.632 1.00 93.88 71 ILE A CA 1
ATOM 562 C C . ILE A 1 71 ? -2.669 -4.572 -7.921 1.00 93.88 71 ILE A C 1
ATOM 564 O O . ILE A 1 71 ? -1.636 -4.622 -8.588 1.00 93.88 71 ILE A O 1
ATOM 568 N N . THR A 1 72 ? -3.685 -3.761 -8.232 1.00 92.75 72 THR A N 1
ATOM 569 C CA . THR A 1 72 ? -3.686 -2.901 -9.427 1.00 92.75 72 THR A CA 1
ATOM 570 C C . THR A 1 72 ? -2.498 -1.945 -9.412 1.00 92.75 72 THR A C 1
ATOM 572 O O . THR A 1 72 ? -1.788 -1.806 -10.403 1.00 92.75 72 THR A O 1
ATOM 575 N N . ASN A 1 73 ? -2.238 -1.312 -8.269 1.00 91.38 73 ASN A N 1
ATOM 576 C CA . ASN A 1 73 ? -1.122 -0.397 -8.104 1.00 91.38 73 ASN A CA 1
ATOM 577 C C . ASN A 1 73 ? 0.230 -1.095 -8.289 1.00 91.38 73 ASN A C 1
ATOM 579 O O . ASN A 1 73 ? 1.105 -0.560 -8.962 1.00 91.38 73 ASN A O 1
ATOM 583 N N . SER A 1 74 ? 0.393 -2.288 -7.716 1.00 91.62 74 SER A N 1
ATOM 584 C CA . SER A 1 74 ? 1.621 -3.079 -7.841 1.00 91.62 74 SER A CA 1
ATOM 585 C C . SER A 1 74 ? 1.872 -3.481 -9.294 1.00 91.62 74 SER A C 1
ATOM 587 O O . SER A 1 74 ? 2.989 -3.331 -9.787 1.00 91.62 74 SER A O 1
ATOM 589 N N . LEU A 1 75 ? 0.820 -3.903 -10.002 1.00 93.25 75 LEU A N 1
ATOM 590 C CA . LEU A 1 75 ? 0.890 -4.257 -11.416 1.00 93.25 75 LEU A CA 1
ATOM 591 C C . LEU A 1 75 ? 1.247 -3.052 -12.290 1.00 93.25 75 LEU A C 1
ATOM 593 O O . LEU A 1 75 ? 2.140 -3.153 -13.131 1.00 93.25 75 LEU A O 1
ATOM 597 N N . LEU A 1 76 ? 0.584 -1.910 -12.087 1.00 92.19 76 LEU A N 1
ATOM 598 C CA . LEU A 1 76 ? 0.883 -0.688 -12.832 1.00 92.19 76 LEU A CA 1
ATOM 599 C C . LEU A 1 76 ? 2.299 -0.202 -12.538 1.00 92.19 76 LEU A C 1
ATOM 601 O O . LEU A 1 76 ? 3.020 0.124 -13.468 1.00 92.19 76 LEU A O 1
ATOM 605 N N . ASN A 1 77 ? 2.744 -0.207 -11.283 1.00 90.81 77 ASN A N 1
ATOM 606 C CA . ASN A 1 77 ? 4.098 0.228 -10.959 1.00 90.81 77 ASN A CA 1
ATOM 607 C C . ASN A 1 77 ? 5.159 -0.665 -11.621 1.00 90.81 77 ASN A C 1
ATOM 609 O O . ASN A 1 77 ? 6.099 -0.156 -12.231 1.00 90.81 77 ASN A O 1
ATOM 613 N N . ALA A 1 78 ? 4.986 -1.990 -11.554 1.00 92.06 78 ALA A N 1
ATOM 614 C CA . ALA A 1 78 ? 5.889 -2.941 -12.198 1.00 92.06 78 ALA A CA 1
ATOM 615 C C . ALA A 1 78 ? 5.896 -2.761 -13.723 1.00 92.06 78 ALA A C 1
ATOM 617 O O . ALA A 1 78 ? 6.953 -2.565 -14.320 1.00 92.06 78 ALA A O 1
ATOM 618 N N . THR A 1 79 ? 4.714 -2.744 -14.343 1.00 91.75 79 THR A N 1
ATOM 619 C CA . THR A 1 79 ? 4.558 -2.589 -15.798 1.00 91.75 79 THR A CA 1
ATOM 620 C C . THR A 1 79 ? 5.099 -1.242 -16.269 1.00 91.75 79 THR A C 1
ATOM 622 O O . THR A 1 79 ? 5.885 -1.179 -17.208 1.00 91.75 79 THR A O 1
ATOM 625 N N . GLY A 1 80 ? 4.733 -0.159 -15.587 1.00 89.25 80 GLY A N 1
ATOM 626 C CA . GLY A 1 80 ? 5.184 1.194 -15.890 1.00 89.25 80 GLY A CA 1
ATOM 627 C C . GLY A 1 80 ? 6.699 1.336 -15.777 1.00 89.25 80 GLY A C 1
ATOM 628 O O . GLY A 1 80 ? 7.323 1.901 -16.670 1.00 89.25 80 GLY A O 1
ATOM 629 N N . THR A 1 81 ? 7.308 0.748 -14.743 1.00 90.12 81 THR A N 1
ATOM 630 C CA . THR A 1 81 ? 8.770 0.744 -14.572 1.00 90.12 81 THR A CA 1
ATOM 631 C C . THR A 1 81 ? 9.455 -0.018 -15.703 1.00 90.12 81 THR A C 1
ATOM 633 O O . THR A 1 81 ? 10.373 0.520 -16.325 1.00 90.12 81 THR A O 1
ATOM 636 N N . VAL A 1 82 ? 8.982 -1.225 -16.031 1.00 91.69 82 VAL A N 1
ATOM 637 C CA . VAL A 1 82 ? 9.532 -2.025 -17.138 1.00 91.69 82 VAL A CA 1
ATOM 638 C C . VAL A 1 82 ? 9.439 -1.257 -18.454 1.00 91.69 82 VAL A C 1
ATOM 640 O O . VAL A 1 82 ? 10.447 -1.097 -19.130 1.00 91.69 82 VAL A O 1
ATOM 643 N N . LEU A 1 83 ? 8.272 -0.704 -18.788 1.00 89.56 83 LEU A N 1
ATOM 644 C CA . LEU A 1 83 ? 8.080 0.053 -20.029 1.00 89.56 83 LEU A CA 1
ATOM 645 C C . LEU A 1 83 ? 8.911 1.344 -20.060 1.00 89.56 83 LEU A C 1
ATOM 647 O O . LEU A 1 83 ? 9.489 1.674 -21.092 1.00 89.56 83 LEU A O 1
ATOM 651 N N . SER A 1 84 ? 9.031 2.047 -18.928 1.00 88.31 84 SER A N 1
ATOM 652 C CA . SER A 1 84 ? 9.830 3.276 -18.827 1.00 88.31 84 SER A CA 1
ATOM 653 C C . SER A 1 84 ? 11.326 3.036 -19.036 1.00 88.31 84 SER A C 1
ATOM 655 O O . SER A 1 84 ? 12.005 3.878 -19.622 1.00 88.31 84 SER A O 1
ATOM 657 N N . THR A 1 85 ? 11.819 1.877 -18.591 1.00 88.56 85 THR A N 1
ATOM 658 C CA . THR A 1 85 ? 13.235 1.488 -18.654 1.00 88.56 85 THR A CA 1
ATOM 659 C C . THR A 1 85 ? 13.558 0.616 -19.866 1.00 88.56 85 THR A C 1
ATOM 661 O O . THR A 1 85 ? 14.731 0.393 -20.159 1.00 88.56 85 THR A O 1
ATOM 664 N N . TRP A 1 86 ? 12.547 0.156 -20.609 1.00 89.44 86 TRP A N 1
ATOM 665 C CA . TRP A 1 86 ? 12.713 -0.724 -21.764 1.00 89.44 86 TRP A CA 1
ATOM 666 C C . TRP A 1 86 ? 13.669 -0.167 -22.825 1.00 89.44 86 TRP A C 1
ATOM 668 O O . TRP A 1 86 ? 14.515 -0.923 -23.305 1.00 89.44 86 TRP A O 1
ATOM 678 N N . PRO A 1 87 ? 13.650 1.135 -23.166 1.00 87.38 87 PRO A N 1
ATOM 679 C CA . PRO A 1 87 ? 14.595 1.646 -24.155 1.00 87.38 87 PRO A CA 1
ATOM 680 C C . PRO A 1 87 ? 16.054 1.597 -23.699 1.00 87.38 87 PRO A C 1
ATOM 682 O O . PRO A 1 87 ? 16.938 1.455 -24.538 1.00 87.38 87 PRO A O 1
ATOM 685 N N . LEU A 1 88 ? 16.321 1.620 -22.387 1.00 87.62 88 LEU A N 1
ATOM 686 C CA . LEU A 1 88 ? 17.673 1.405 -21.857 1.00 87.62 88 LEU A CA 1
ATOM 687 C C . LEU A 1 88 ? 18.153 -0.025 -22.130 1.00 87.62 88 LEU A C 1
ATOM 689 O O . LEU A 1 88 ? 19.316 -0.226 -22.462 1.00 87.62 88 LEU A O 1
ATOM 693 N N . TRP A 1 89 ? 17.252 -1.007 -22.049 1.00 87.50 89 TRP A N 1
ATOM 694 C CA . TRP A 1 89 ? 17.545 -2.384 -22.445 1.00 87.50 89 TRP A CA 1
ATOM 695 C C . TRP A 1 89 ? 17.764 -2.513 -23.951 1.00 87.50 89 TRP A C 1
ATOM 697 O O . TRP A 1 89 ? 18.658 -3.233 -24.374 1.00 87.50 89 TRP A O 1
ATOM 707 N N . GLN A 1 90 ? 16.994 -1.802 -24.777 1.00 87.94 90 GLN A N 1
ATOM 708 C CA . GLN A 1 90 ? 17.177 -1.828 -26.234 1.00 87.94 90 GLN A CA 1
ATOM 709 C C . GLN A 1 90 ? 18.553 -1.301 -26.660 1.00 87.94 90 GLN A C 1
ATOM 711 O O . GLN A 1 90 ? 19.173 -1.895 -27.543 1.00 87.94 90 GLN A O 1
ATOM 716 N N . LEU A 1 91 ? 19.056 -0.264 -25.983 1.00 87.69 91 LEU A N 1
ATOM 717 C CA . LEU A 1 91 ? 20.402 0.270 -26.212 1.00 87.69 91 LEU A CA 1
ATOM 718 C C . LEU A 1 91 ? 21.507 -0.760 -25.939 1.00 87.69 91 LEU A C 1
ATOM 720 O O . LEU A 1 91 ? 22.531 -0.728 -26.608 1.00 87.69 91 LEU A O 1
ATOM 724 N N . GLN A 1 92 ? 21.307 -1.700 -25.008 1.00 88.62 92 GLN A N 1
ATOM 725 C CA . GLN A 1 92 ? 22.277 -2.775 -24.748 1.00 88.62 92 GLN A CA 1
ATOM 726 C C . GLN A 1 92 ? 22.362 -3.808 -25.881 1.00 88.62 92 GLN A C 1
ATOM 728 O O . GLN A 1 92 ? 23.309 -4.587 -25.924 1.00 88.62 92 GLN A O 1
ATOM 733 N N . PHE A 1 93 ? 21.374 -3.833 -26.778 1.00 90.38 93 PHE A N 1
ATOM 734 C CA . PHE A 1 93 ? 21.306 -4.750 -27.916 1.00 90.38 93 PHE A CA 1
ATOM 735 C C . PHE A 1 93 ? 21.475 -4.030 -29.263 1.00 90.38 93 PHE A C 1
ATOM 737 O O . PHE A 1 93 ? 21.015 -4.556 -30.276 1.00 90.38 93 PHE A O 1
ATOM 744 N N . ASP A 1 94 ? 22.059 -2.824 -29.272 1.00 83.94 94 ASP A N 1
ATOM 745 C CA . ASP A 1 94 ? 22.235 -1.974 -30.462 1.00 83.94 94 ASP A CA 1
ATOM 746 C C . ASP A 1 94 ? 20.930 -1.726 -31.249 1.00 83.94 94 ASP A C 1
ATOM 748 O O . ASP A 1 94 ? 20.926 -1.554 -32.469 1.00 83.94 94 ASP A O 1
ATOM 752 N N . LYS A 1 95 ? 19.785 -1.714 -30.553 1.00 86.50 95 LYS A N 1
ATOM 753 C CA . LYS A 1 95 ? 18.475 -1.406 -31.143 1.00 86.50 95 LYS A CA 1
ATOM 754 C C . LYS A 1 95 ? 18.111 0.056 -30.918 1.00 86.50 95 LYS A C 1
ATOM 756 O O . LYS A 1 95 ? 18.401 0.622 -29.866 1.00 86.50 95 LYS A O 1
ATOM 761 N N . GLU A 1 96 ? 17.380 0.637 -31.870 1.00 88.56 96 GLU A N 1
ATOM 762 C CA . GLU A 1 96 ? 16.824 1.981 -31.712 1.00 88.56 96 GLU A CA 1
ATOM 763 C C . GLU A 1 96 ? 15.861 2.042 -30.504 1.00 88.56 96 GLU A C 1
ATOM 765 O O . GLU A 1 96 ? 14.927 1.232 -30.409 1.00 88.56 96 GLU A O 1
ATOM 770 N N . PRO A 1 97 ? 16.074 2.977 -29.559 1.00 86.56 97 PRO A N 1
ATOM 771 C CA . PRO A 1 97 ? 15.265 3.089 -28.353 1.00 86.56 97 PRO A CA 1
ATOM 772 C C . PRO A 1 97 ? 13.852 3.581 -28.678 1.00 86.56 97 PRO A C 1
ATOM 774 O O . PRO A 1 97 ? 13.652 4.669 -29.218 1.00 86.56 97 PRO A O 1
ATOM 777 N N . ASN A 1 98 ? 12.840 2.809 -28.286 1.00 87.56 98 ASN A N 1
ATOM 778 C CA . ASN A 1 98 ? 11.448 3.191 -28.490 1.00 87.56 98 ASN A CA 1
ATOM 779 C C . ASN A 1 98 ? 10.969 4.129 -27.371 1.00 87.56 98 ASN A C 1
ATOM 781 O O . ASN A 1 98 ? 10.438 3.701 -26.346 1.00 87.56 98 ASN A O 1
ATOM 785 N N . LEU A 1 99 ? 11.119 5.433 -27.592 1.00 89.00 99 LEU A N 1
ATOM 786 C CA . LEU A 1 99 ? 10.723 6.460 -26.624 1.00 89.00 99 LEU A CA 1
ATOM 787 C C . LEU A 1 99 ? 9.206 6.507 -26.365 1.00 89.00 99 LEU A C 1
ATOM 789 O O . LEU A 1 99 ? 8.793 6.902 -25.275 1.00 89.00 99 LEU A O 1
ATOM 793 N N . ASN A 1 100 ? 8.370 6.043 -27.303 1.00 90.25 100 ASN A N 1
ATOM 794 C CA . ASN A 1 100 ? 6.920 5.960 -27.088 1.00 90.25 100 ASN A CA 1
ATOM 795 C C . ASN A 1 100 ? 6.582 4.999 -25.938 1.00 90.25 100 ASN A C 1
ATOM 797 O O . ASN A 1 100 ? 5.725 5.313 -25.112 1.00 90.25 100 ASN A O 1
ATOM 801 N N . LEU A 1 101 ? 7.294 3.869 -25.831 1.00 85.44 101 LEU A N 1
ATOM 802 C CA . LEU A 1 101 ? 7.162 2.940 -24.701 1.00 85.44 101 LEU A CA 1
ATOM 803 C C . LEU A 1 101 ? 7.559 3.603 -23.378 1.00 85.44 101 LEU A C 1
ATOM 805 O O . LEU A 1 101 ? 6.874 3.399 -22.374 1.00 85.44 101 LEU A O 1
ATOM 809 N N . THR A 1 102 ? 8.587 4.459 -23.383 1.00 88.44 102 THR A N 1
ATOM 810 C CA . THR A 1 102 ? 8.951 5.222 -22.186 1.00 88.44 102 THR A CA 1
ATOM 811 C C . THR A 1 102 ? 7.844 6.173 -21.761 1.00 88.44 102 THR A C 1
ATOM 813 O O . THR A 1 102 ? 7.486 6.176 -20.585 1.00 88.44 102 THR A O 1
ATOM 816 N N . TYR A 1 103 ? 7.261 6.945 -22.682 1.00 88.56 103 TYR A N 1
ATOM 817 C CA . TYR A 1 103 ? 6.169 7.865 -22.346 1.00 88.56 103 TYR A CA 1
ATOM 818 C C . TYR A 1 103 ? 4.948 7.134 -21.778 1.00 88.56 103 TYR A C 1
ATOM 820 O O . TYR A 1 103 ? 4.389 7.567 -20.767 1.00 88.56 103 TYR A O 1
ATOM 828 N N . VAL A 1 104 ? 4.573 5.995 -22.370 1.00 90.81 104 VAL A N 1
ATOM 829 C CA . VAL A 1 104 ? 3.494 5.142 -21.849 1.00 90.81 104 VAL A CA 1
ATOM 830 C C . VAL A 1 104 ? 3.847 4.613 -20.457 1.00 90.81 104 VAL A C 1
ATOM 832 O O . VAL A 1 104 ? 3.032 4.711 -19.539 1.00 90.81 104 VAL A O 1
ATOM 835 N N . GLY A 1 105 ? 5.070 4.113 -20.270 1.00 87.62 105 GLY A N 1
ATOM 836 C CA . GLY A 1 105 ? 5.550 3.617 -18.982 1.00 87.62 105 GLY A CA 1
ATOM 837 C C . GLY A 1 105 ? 5.520 4.682 -17.887 1.00 87.62 105 GLY A C 1
ATOM 838 O O . GLY A 1 105 ? 4.977 4.443 -16.809 1.00 87.62 105 GLY A O 1
ATOM 839 N N . VAL A 1 106 ? 6.015 5.887 -18.179 1.00 89.88 106 VAL A N 1
ATOM 840 C CA . VAL A 1 106 ? 5.969 7.036 -17.259 1.00 89.88 106 VAL A CA 1
ATOM 841 C C . VAL A 1 106 ? 4.526 7.413 -16.924 1.00 89.88 106 VAL A C 1
ATOM 843 O O . VAL A 1 106 ? 4.214 7.624 -15.752 1.00 89.88 106 VAL A O 1
ATOM 846 N N . GLY A 1 107 ? 3.628 7.442 -17.915 1.00 90.19 107 GLY A N 1
ATOM 847 C CA . GLY A 1 107 ? 2.203 7.695 -17.689 1.00 90.19 107 GLY A CA 1
ATOM 848 C C . GLY A 1 107 ? 1.588 6.700 -16.701 1.00 90.19 107 GLY A C 1
ATOM 849 O O . GLY A 1 107 ? 0.926 7.102 -15.743 1.00 90.19 107 GLY A O 1
ATOM 850 N N . ILE A 1 108 ? 1.893 5.412 -16.866 1.00 90.25 108 ILE A N 1
ATOM 851 C CA . ILE A 1 108 ? 1.441 4.343 -15.968 1.00 90.25 108 ILE A CA 1
ATOM 852 C C . ILE A 1 108 ? 1.998 4.524 -14.543 1.00 90.25 108 ILE A C 1
ATOM 854 O O . ILE A 1 108 ? 1.252 4.375 -13.570 1.00 90.25 108 ILE A O 1
ATOM 858 N N . VAL A 1 109 ? 3.280 4.882 -14.393 1.00 88.44 109 VAL A N 1
ATOM 859 C CA . VAL A 1 109 ? 3.890 5.151 -13.075 1.00 88.44 109 VAL A CA 1
ATOM 860 C C . VAL A 1 109 ? 3.192 6.323 -12.379 1.00 88.44 109 VAL A C 1
ATOM 862 O O . VAL A 1 109 ? 2.882 6.243 -11.189 1.00 88.44 109 VAL A O 1
ATOM 865 N N . VAL A 1 110 ? 2.867 7.393 -13.108 1.00 91.81 110 VAL A N 1
ATOM 866 C CA . VAL A 1 110 ? 2.114 8.528 -12.550 1.00 91.81 110 VAL A CA 1
ATOM 867 C C . VAL A 1 110 ? 0.730 8.085 -12.067 1.00 91.81 110 VAL A C 1
ATOM 869 O O . VAL A 1 110 ? 0.323 8.445 -10.958 1.00 91.81 110 VAL A O 1
ATOM 872 N N . THR A 1 111 ? 0.021 7.255 -12.835 1.00 89.94 111 THR A N 1
ATOM 873 C CA . THR A 1 111 ? -1.264 6.678 -12.407 1.00 89.94 111 THR A CA 1
ATOM 874 C C . THR A 1 111 ? -1.115 5.834 -11.137 1.00 89.94 111 THR A C 1
ATOM 876 O O . THR A 1 111 ? -1.936 5.956 -10.224 1.00 89.94 111 THR A O 1
ATOM 879 N N . SER A 1 112 ? -0.045 5.041 -11.026 1.00 87.62 112 SER A N 1
ATOM 880 C CA . SER A 1 112 ? 0.279 4.283 -9.810 1.00 87.62 112 SER A CA 1
ATOM 881 C C . SER A 1 112 ? 0.466 5.203 -8.593 1.00 87.62 112 SER A C 1
ATOM 883 O O . SER A 1 112 ? -0.102 4.957 -7.529 1.00 87.62 112 SER A O 1
ATOM 885 N N . ILE A 1 113 ? 1.156 6.338 -8.736 1.00 88.75 113 ILE A N 1
ATOM 886 C CA . ILE A 1 113 ? 1.314 7.304 -7.633 1.00 88.75 113 ILE A CA 1
ATOM 887 C C . ILE A 1 113 ? -0.050 7.818 -7.136 1.00 88.75 113 ILE A C 1
ATOM 889 O O . ILE A 1 113 ? -0.263 7.955 -5.925 1.00 88.75 113 ILE A O 1
ATOM 893 N N . VAL A 1 114 ? -0.992 8.082 -8.045 1.00 90.62 114 VAL A N 1
ATOM 894 C CA . VAL A 1 114 ? -2.353 8.517 -7.691 1.00 90.62 114 VAL A CA 1
ATOM 895 C C . VAL A 1 114 ? -3.117 7.404 -6.971 1.00 90.62 114 VAL A C 1
ATOM 897 O O . VAL A 1 114 ? -3.686 7.648 -5.904 1.00 90.62 114 VAL A O 1
ATOM 900 N N . LEU A 1 115 ? -3.082 6.176 -7.494 1.00 91.06 115 LEU A N 1
ATOM 901 C CA . LEU A 1 115 ? -3.684 4.999 -6.855 1.00 91.06 115 LEU A CA 1
ATOM 902 C C . LEU A 1 115 ? -3.129 4.766 -5.452 1.00 91.06 115 LEU A C 1
ATOM 904 O O . LEU A 1 115 ? -3.893 4.482 -4.532 1.00 91.06 115 LEU A O 1
ATOM 908 N N . ASN A 1 116 ? -1.829 4.970 -5.259 1.00 90.56 116 ASN A N 1
ATOM 909 C CA . ASN A 1 116 ? -1.198 4.850 -3.955 1.00 90.56 116 ASN A CA 1
ATOM 910 C C . ASN A 1 116 ? -1.740 5.878 -2.943 1.00 90.56 116 ASN A C 1
ATOM 912 O O . ASN A 1 116 ? -2.003 5.549 -1.786 1.00 90.56 116 ASN A O 1
ATOM 916 N N . LYS A 1 117 ? -1.996 7.122 -3.369 1.00 89.94 117 LYS A N 1
ATOM 917 C CA . LYS A 1 117 ? -2.664 8.117 -2.508 1.00 89.94 117 LYS A CA 1
ATOM 918 C C . LYS A 1 117 ? -4.092 7.699 -2.154 1.00 89.94 117 LYS A C 1
ATOM 920 O O . LYS A 1 117 ? -4.515 7.867 -1.011 1.00 89.94 117 LYS A O 1
ATOM 925 N N . ILE A 1 118 ? -4.832 7.148 -3.116 1.00 91.44 118 ILE A N 1
ATOM 926 C CA . ILE A 1 118 ? -6.192 6.639 -2.888 1.00 91.44 118 ILE A CA 1
ATOM 927 C C . ILE A 1 118 ? -6.162 5.466 -1.900 1.00 91.44 118 ILE A C 1
ATOM 929 O O . ILE A 1 118 ? -6.995 5.427 -0.991 1.00 91.44 118 ILE A O 1
ATOM 933 N N . PHE A 1 119 ? -5.189 4.561 -2.040 1.00 92.81 119 PHE A N 1
ATOM 934 C CA . PHE A 1 119 ? -4.962 3.453 -1.118 1.00 92.81 119 PHE A CA 1
ATOM 935 C C . PHE A 1 119 ? -4.779 3.964 0.309 1.00 92.81 119 PHE A C 1
ATOM 937 O O . PHE A 1 119 ? -5.557 3.595 1.182 1.00 92.81 119 PHE A O 1
ATOM 944 N N . ILE A 1 120 ? -3.828 4.878 0.533 1.00 91.25 120 ILE A N 1
ATOM 945 C CA . ILE A 1 120 ? -3.549 5.443 1.862 1.00 91.25 120 ILE A CA 1
ATOM 946 C C . ILE A 1 120 ? -4.806 6.090 2.455 1.00 91.25 120 ILE A C 1
ATOM 948 O O . ILE A 1 120 ? -5.143 5.844 3.610 1.00 91.25 120 ILE A O 1
ATOM 952 N N . ASN A 1 121 ? -5.551 6.868 1.666 1.00 90.56 121 ASN A N 1
ATOM 953 C CA . ASN A 1 121 ? -6.782 7.504 2.138 1.00 90.56 121 ASN A CA 1
ATOM 954 C C . ASN A 1 121 ? -7.851 6.485 2.565 1.00 90.56 121 ASN A C 1
ATOM 956 O O . ASN A 1 121 ? -8.556 6.711 3.550 1.00 90.56 121 ASN A O 1
ATOM 960 N N . LYS A 1 122 ? -7.991 5.372 1.839 1.00 91.50 122 LYS A N 1
ATOM 961 C CA . LYS A 1 122 ? -8.910 4.285 2.208 1.00 91.50 122 LYS A CA 1
ATOM 962 C C . LYS A 1 122 ? -8.393 3.480 3.399 1.00 91.50 122 LYS A C 1
ATOM 964 O O . LYS A 1 122 ? -9.188 3.150 4.270 1.00 91.50 122 LYS A O 1
ATOM 969 N N . ALA A 1 123 ? -7.089 3.236 3.478 1.00 91.75 123 ALA A N 1
ATOM 970 C CA . ALA A 1 123 ? -6.457 2.525 4.583 1.00 91.75 123 ALA A CA 1
ATOM 971 C C . ALA A 1 123 ? -6.616 3.300 5.898 1.00 91.75 123 ALA A C 1
ATOM 973 O O . ALA A 1 123 ? -6.970 2.726 6.918 1.00 91.75 123 ALA A O 1
ATOM 974 N N . VAL A 1 124 ? -6.487 4.630 5.858 1.00 91.44 124 VAL A N 1
ATOM 975 C CA . VAL A 1 124 ? -6.775 5.511 7.001 1.00 91.44 124 VAL A CA 1
ATOM 976 C C . VAL A 1 124 ? -8.235 5.409 7.447 1.00 91.44 124 VAL A C 1
ATOM 978 O O . VAL A 1 124 ? -8.502 5.409 8.646 1.00 91.44 124 VAL A O 1
ATOM 981 N N . LYS A 1 125 ? -9.190 5.331 6.513 1.00 90.88 125 LYS A N 1
ATOM 982 C CA . LYS A 1 125 ? -10.608 5.143 6.861 1.00 90.88 125 LYS A CA 1
ATOM 983 C C . LYS A 1 125 ? -10.848 3.784 7.512 1.00 90.88 125 LYS A C 1
ATOM 985 O O . LYS A 1 125 ? -11.473 3.746 8.562 1.00 90.88 125 LYS A O 1
ATOM 990 N N . ALA A 1 126 ? -10.292 2.720 6.936 1.00 89.88 126 ALA A N 1
ATOM 991 C CA . ALA A 1 126 ? -10.360 1.370 7.487 1.00 89.88 126 ALA A CA 1
ATOM 992 C C . ALA A 1 126 ? -9.769 1.312 8.907 1.00 89.88 126 ALA A C 1
ATOM 994 O O . ALA A 1 126 ? -10.416 0.830 9.828 1.00 89.88 126 ALA A O 1
ATOM 995 N N . ALA A 1 127 ? -8.589 1.902 9.111 1.00 89.94 127 ALA A N 1
ATOM 996 C CA . ALA A 1 127 ? -7.950 1.987 10.421 1.00 89.94 127 ALA A CA 1
ATOM 997 C C . ALA A 1 127 ? -8.812 2.743 11.449 1.00 89.94 127 ALA A C 1
ATOM 999 O O . ALA A 1 127 ? -8.933 2.309 12.589 1.00 89.94 127 ALA A O 1
ATOM 1000 N N . ARG A 1 128 ? -9.455 3.853 11.056 1.00 90.25 128 ARG A N 1
ATOM 1001 C CA . ARG A 1 128 ? -10.380 4.586 11.942 1.00 90.25 128 ARG A CA 1
ATOM 1002 C C . ARG A 1 128 ? -11.641 3.792 12.260 1.00 90.25 128 ARG A C 1
ATOM 1004 O O . ARG A 1 128 ? -12.074 3.816 13.401 1.00 90.25 128 ARG A O 1
ATOM 1011 N N . TYR A 1 129 ? -12.218 3.124 11.266 1.00 90.31 129 TYR A N 1
ATOM 1012 C CA . TYR A 1 129 ? -13.393 2.276 11.448 1.00 90.31 129 TYR A CA 1
ATOM 1013 C C . TYR A 1 129 ? -13.107 1.158 12.459 1.00 90.31 129 TYR A C 1
ATOM 1015 O O . TYR A 1 129 ? -13.862 0.990 13.413 1.00 90.31 129 TYR A O 1
ATOM 1023 N N . TYR A 1 130 ? -11.960 0.488 12.318 1.00 89.25 130 TYR A N 1
ATOM 1024 C CA . TYR A 1 130 ? -11.478 -0.507 13.276 1.00 89.25 130 TYR A CA 1
ATOM 1025 C C . TYR A 1 130 ? -11.292 0.095 14.682 1.00 89.25 130 TYR A C 1
ATOM 1027 O O . TYR A 1 130 ? -11.853 -0.401 15.656 1.00 89.25 130 TYR A O 1
ATOM 1035 N N . ASN A 1 131 ? -10.583 1.224 14.795 1.00 88.69 131 ASN A N 1
ATOM 1036 C CA . ASN A 1 131 ? -10.333 1.880 16.087 1.00 88.69 131 ASN A CA 1
ATOM 1037 C C . ASN A 1 131 ? -11.605 2.384 16.785 1.00 88.69 131 ASN A C 1
ATOM 1039 O O . ASN A 1 131 ? -11.628 2.488 18.007 1.00 88.69 131 ASN A O 1
ATOM 1043 N N . ASN A 1 132 ? -12.653 2.702 16.025 1.00 86.50 132 ASN A N 1
ATOM 1044 C CA . ASN A 1 132 ? -13.948 3.137 16.546 1.00 86.50 132 ASN A CA 1
ATOM 1045 C C . ASN A 1 132 ? -14.876 1.959 16.901 1.00 86.50 132 ASN A C 1
ATOM 1047 O O . ASN A 1 132 ? -16.068 2.170 17.115 1.00 86.50 132 ASN A O 1
ATOM 1051 N N . GLY A 1 133 ? -14.372 0.721 16.920 1.00 86.00 133 GLY A N 1
ATOM 1052 C CA . GLY A 1 133 ? -15.184 -0.460 17.212 1.00 86.00 133 GLY A CA 1
ATOM 1053 C C . GLY A 1 133 ? -16.192 -0.773 16.106 1.00 86.00 133 GLY A C 1
ATOM 1054 O O . GLY A 1 133 ? -17.347 -1.078 16.396 1.00 86.00 133 GLY A O 1
ATOM 1055 N N . TYR A 1 134 ? -15.764 -0.684 14.842 1.00 87.44 134 TYR A N 1
ATOM 1056 C CA . TYR A 1 134 ? -16.573 -0.984 13.651 1.00 87.44 134 TYR A CA 1
ATOM 1057 C C . TYR A 1 134 ? -17.756 -0.036 13.452 1.00 87.44 134 TYR A C 1
ATOM 1059 O O . TYR A 1 134 ? -18.798 -0.392 12.891 1.00 87.44 134 TYR A O 1
ATOM 1067 N N . GLN A 1 135 ? -17.574 1.209 13.883 1.00 84.62 135 GLN A N 1
ATOM 1068 C CA . GLN A 1 135 ? -18.497 2.299 13.619 1.00 84.62 135 GLN A CA 1
ATOM 1069 C C . GLN A 1 135 ? -17.867 3.275 12.635 1.00 84.62 135 GLN A C 1
ATOM 1071 O O . GLN A 1 135 ? -16.715 3.699 12.783 1.00 84.62 135 GLN A O 1
ATOM 1076 N N . GLU A 1 136 ? -18.635 3.641 11.609 1.00 79.88 136 GLU A N 1
ATOM 1077 C CA . GLU A 1 136 ? -18.227 4.706 10.703 1.00 79.88 136 GLU A CA 1
ATOM 1078 C C . GLU A 1 136 ? -17.988 5.977 11.524 1.00 79.88 136 GLU A C 1
ATOM 1080 O O . GLU A 1 136 ? -18.854 6.357 12.317 1.00 79.88 136 GLU A O 1
ATOM 1085 N N . PRO A 1 137 ? -16.828 6.642 11.377 1.00 67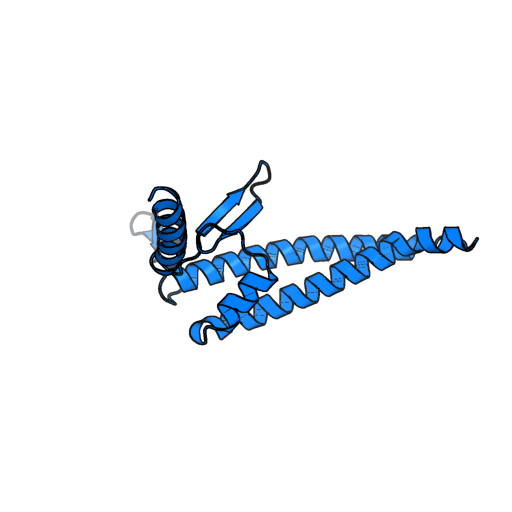.69 137 PRO A N 1
ATOM 1086 C CA . PRO A 1 137 ? -16.602 7.902 12.063 1.00 67.69 137 PRO A CA 1
ATOM 1087 C C . PRO A 1 137 ? -17.722 8.870 11.677 1.00 67.69 137 PRO A C 1
ATOM 1089 O O . PRO A 1 137 ? -17.905 9.147 10.487 1.00 67.69 137 PRO A O 1
ATOM 1092 N N . GLN A 1 138 ? -18.459 9.369 12.678 1.00 67.06 138 GLN A N 1
ATOM 1093 C CA . GLN A 1 138 ? -19.511 10.362 12.470 1.00 67.06 138 GLN A CA 1
ATOM 1094 C C . GLN A 1 138 ? -18.945 11.498 11.624 1.00 67.06 138 GLN A C 1
ATOM 1096 O O . GLN A 1 138 ? -17.903 12.089 11.937 1.00 67.06 138 GLN A O 1
ATOM 1101 N N . LYS A 1 139 ? -19.596 11.754 10.490 1.00 62.22 139 LYS A N 1
ATOM 1102 C CA . LYS A 1 139 ? -19.194 12.832 9.597 1.00 62.22 139 LYS A CA 1
ATOM 1103 C C . LYS A 1 139 ? -19.723 14.120 10.193 1.00 62.22 139 LYS A C 1
ATOM 1105 O O . LYS A 1 139 ? -20.746 14.622 9.751 1.00 62.22 139 LYS A O 1
ATOM 1110 N N . VAL A 1 140 ? -18.982 14.662 11.154 1.00 63.97 140 VAL A N 1
ATOM 1111 C CA . VAL A 1 140 ? -19.247 16.004 11.660 1.00 63.97 140 VAL A CA 1
ATOM 1112 C C . VAL A 1 140 ? -19.053 16.975 10.498 1.00 63.97 140 VAL A C 1
ATOM 1114 O O . VAL A 1 140 ? -17.933 17.210 10.033 1.00 63.97 140 VAL A O 1
ATOM 1117 N N . GLY A 1 141 ? -20.166 17.465 9.970 1.00 68.88 141 GLY A N 1
ATOM 1118 C CA . GLY A 1 141 ? -20.221 18.375 8.840 1.00 68.88 141 GLY A CA 1
ATOM 1119 C C . GLY A 1 141 ? -20.816 19.703 9.273 1.00 68.88 141 GLY A C 1
ATOM 1120 O O . GLY A 1 141 ? -21.794 19.740 10.011 1.00 68.88 141 GLY A O 1
ATOM 1121 N N . LEU A 1 142 ? -20.243 20.803 8.792 1.00 70.69 142 LEU A N 1
ATOM 1122 C CA . LEU A 1 142 ? -20.887 22.109 8.873 1.00 70.69 142 LEU A CA 1
ATOM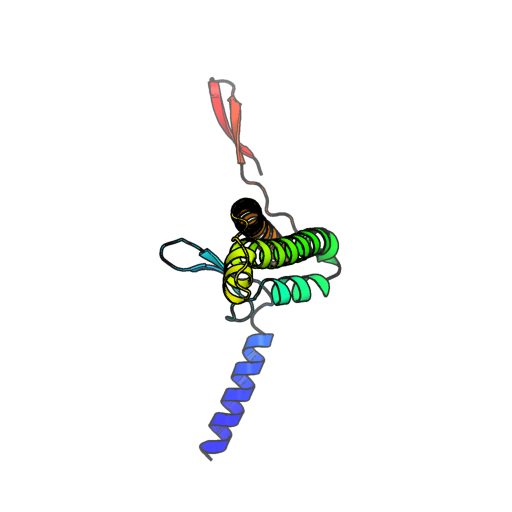 1123 C C . LEU A 1 142 ? -21.748 22.258 7.620 1.00 70.69 142 LEU A C 1
ATOM 1125 O O . LEU A 1 142 ? -21.214 22.319 6.512 1.00 70.69 142 LEU A O 1
ATOM 1129 N N . GLN A 1 143 ? -23.067 22.272 7.783 1.00 80.25 143 GLN A N 1
ATOM 1130 C CA . GLN A 1 143 ? -23.990 22.600 6.699 1.00 80.25 143 GLN A CA 1
ATOM 1131 C C . GLN A 1 143 ? -24.607 23.966 6.954 1.00 80.25 143 GLN A C 1
ATOM 1133 O O . GLN A 1 143 ? -24.955 24.306 8.081 1.00 80.25 143 GLN A O 1
ATOM 1138 N N . LEU A 1 144 ? -24.756 24.751 5.894 1.00 78.69 144 LEU A N 1
ATOM 1139 C CA . LEU A 1 144 ? -25.539 25.975 5.954 1.00 78.69 144 LEU A CA 1
ATOM 1140 C C . LEU A 1 144 ? -27.019 25.589 5.913 1.00 78.69 144 LEU A C 1
ATOM 1142 O O . LEU A 1 144 ? -27.465 24.983 4.940 1.00 78.69 144 LEU A O 1
ATOM 1146 N N . GLN A 1 145 ? -27.766 25.915 6.965 1.00 77.44 145 GLN A N 1
ATOM 1147 C CA . GLN A 1 145 ? -29.211 25.704 7.026 1.00 77.44 145 GLN A CA 1
ATOM 1148 C C . GLN A 1 145 ? -29.942 27.044 7.139 1.00 77.44 145 GLN A C 1
ATOM 1150 O O . GLN A 1 145 ? -29.476 27.948 7.839 1.00 77.44 145 GLN A O 1
ATOM 1155 N N . PRO A 1 146 ? -31.094 27.197 6.465 1.00 68.12 146 PRO A N 1
ATOM 1156 C CA . PRO A 1 146 ? -31.949 28.354 6.670 1.00 68.12 146 PRO A CA 1
ATOM 1157 C C . PRO A 1 146 ? -32.473 28.358 8.114 1.00 68.12 146 PRO A C 1
ATOM 1159 O O . PRO A 1 146 ? -33.108 27.408 8.565 1.00 68.12 146 PRO A O 1
ATOM 1162 N N . ALA A 1 147 ? -32.185 29.435 8.835 1.00 76.31 147 ALA A N 1
ATOM 1163 C CA . ALA A 1 147 ? -32.690 29.745 10.164 1.00 76.31 147 ALA A CA 1
ATOM 1164 C C . ALA A 1 147 ? -33.716 30.884 10.069 1.00 76.31 147 ALA A C 1
ATOM 1166 O O . ALA A 1 147 ? -33.736 31.646 9.101 1.00 76.31 147 ALA A O 1
ATOM 1167 N N . SER A 1 148 ? -34.549 31.052 11.098 1.00 73.44 148 SER A N 1
ATOM 1168 C CA . SER A 1 148 ? -35.603 32.082 11.135 1.00 73.44 148 SER A CA 1
ATOM 1169 C C . SER A 1 148 ? -35.092 33.524 10.978 1.00 73.44 148 SER A C 1
ATOM 1171 O O . SER A 1 148 ? -35.885 34.428 10.737 1.00 73.44 148 SER A O 1
ATOM 1173 N N . SER A 1 149 ? -33.782 33.746 11.106 1.00 75.69 149 SER A N 1
ATOM 1174 C CA . SER A 1 149 ? -33.102 35.039 10.975 1.00 75.69 149 SER A CA 1
ATOM 1175 C C . SER A 1 149 ? -32.014 35.076 9.883 1.00 75.69 149 SER A C 1
ATOM 1177 O O . SER A 1 149 ? -31.238 36.029 9.844 1.00 75.69 149 SER A O 1
ATOM 1179 N N . GLY A 1 150 ? -31.941 34.086 8.980 1.00 79.25 150 GLY A N 1
ATOM 1180 C CA . GLY A 1 150 ? -30.993 34.086 7.853 1.00 79.25 150 GLY A CA 1
ATOM 1181 C C . GLY A 1 150 ? -30.439 32.704 7.501 1.00 79.25 150 GLY A C 1
ATOM 1182 O O . GLY A 1 150 ? -31.114 31.695 7.660 1.00 79.25 150 GLY A O 1
ATOM 1183 N N . VAL A 1 151 ? -29.196 32.640 7.015 1.00 77.62 151 VAL A N 1
ATOM 1184 C CA . VAL A 1 151 ? -28.473 31.375 6.798 1.00 77.62 151 VAL A CA 1
ATOM 1185 C C . VAL A 1 151 ? -27.571 31.126 8.006 1.00 77.62 151 VAL A C 1
ATOM 1187 O O . VAL A 1 151 ? -26.623 31.874 8.237 1.00 77.62 151 VAL A O 1
ATOM 1190 N N . GLY A 1 152 ? -27.883 30.101 8.796 1.00 77.00 152 GLY A N 1
ATOM 1191 C CA . GLY A 1 152 ? -27.086 29.670 9.942 1.00 77.00 152 GLY A CA 1
ATOM 1192 C C . GLY A 1 152 ? -26.137 28.531 9.577 1.00 77.00 152 GLY A C 1
ATOM 1193 O O . GLY A 1 152 ? -26.353 27.809 8.606 1.00 77.00 152 GLY A O 1
ATOM 1194 N N . ILE A 1 153 ? -25.083 28.347 10.370 1.00 76.75 153 ILE A N 1
ATOM 1195 C CA . ILE A 1 153 ? -24.211 27.173 10.275 1.00 76.75 153 ILE A CA 1
ATOM 1196 C C . ILE A 1 153 ? -24.731 26.132 11.269 1.00 76.75 153 ILE A C 1
ATOM 1198 O O . ILE A 1 153 ? -24.720 26.371 12.475 1.00 76.75 153 ILE A O 1
ATOM 1202 N N . ALA A 1 154 ? -25.182 24.986 10.770 1.00 74.38 154 ALA A N 1
ATOM 1203 C CA . ALA A 1 154 ? -25.587 23.844 11.573 1.00 74.38 154 ALA A CA 1
ATOM 1204 C C . ALA A 1 154 ? -24.456 22.810 11.625 1.00 74.38 154 ALA A C 1
ATOM 1206 O O . ALA A 1 154 ? -23.872 22.443 10.601 1.00 74.38 154 ALA A O 1
ATOM 1207 N N . LEU A 1 155 ? -24.168 22.327 12.832 1.00 68.56 155 LEU A N 1
ATOM 1208 C CA . LEU A 1 155 ? -23.392 21.111 13.043 1.00 68.56 155 LEU A CA 1
ATOM 1209 C C . LEU A 1 155 ? -24.304 19.916 12.772 1.00 68.56 155 LEU A C 1
ATOM 1211 O O . LEU A 1 155 ? -25.315 19.736 13.448 1.00 68.56 155 LEU A O 1
ATOM 1215 N N . VAL A 1 156 ? -23.945 19.123 11.771 1.00 69.56 156 VAL A N 1
ATOM 1216 C CA . VAL A 1 156 ? -24.621 17.872 11.429 1.00 69.56 156 VAL A CA 1
ATOM 1217 C C . VAL A 1 156 ? -23.716 16.728 11.871 1.00 69.56 156 VAL A C 1
ATOM 1219 O O . VAL A 1 156 ? -22.523 16.744 11.555 1.00 69.56 156 VAL A O 1
ATOM 1222 N N . PHE A 1 157 ? -24.276 15.788 12.631 1.00 66.06 157 PHE A N 1
ATOM 1223 C CA . PHE A 1 157 ? -23.592 14.612 13.175 1.00 66.06 157 PHE A CA 1
ATOM 1224 C C . PHE A 1 157 ? -23.967 13.356 12.386 1.00 66.06 157 PHE A C 1
ATOM 1226 O O . PHE A 1 157 ? -25.157 13.246 12.012 1.00 66.06 157 PHE A O 1
#

Secondary structure (DSSP, 8-state):
-HHHHHHHHHHHHHHHHHHS-SPPEEEEETTTTEEEEEETTEEPPHHHHHHHHHT-GGGHHHHHHHHHHHHHHHHHHHHHHHHHHHHHHHHTTTPPP-HHHHHHHHHHHHHHHHHHHHHHHHHHHHHHHHHTTS-PPP--EEEEEEETTEEEEEEE-

Radius of gyration: 23.53 Å; chains: 1; bounding box: 58×48×70 Å

pLDDT: mean 81.11, std 12.68, range [43.59, 93.88]